Protein AF-A0A960E517-F1 (afdb_monomer)

pLDDT: mean 85.05, std 13.84, range [49.84, 98.38]

Nearest PDB structures (foldseek):
  6l30-assembly1_A  TM=5.000E-01  e=1.017E-01  Homo sapiens
  7lc1-assembly1_B  TM=4.291E-01  e=9.594E-02  Homo sapiens
  3qwm-assembly1_A-2  TM=5.048E-01  e=3.897E-01  Homo sapiens
  6fne-assembly2_B  TM=5.232E-01  e=7.408E-01  Homo sapiens
  4a6h-assembly1_B  TM=4.552E-01  e=1.583E+00  Saccharomyces cerevisiae

Radius of gyration: 15.52 Å; Cα contacts (8 Å, |Δi|>4): 317; chains: 1; bounding box: 37×38×43 Å

Structure (mmCIF, N/CA/C/O backbone):
data_AF-A0A960E517-F1
#
_entry.id   AF-A0A960E517-F1
#
loop_
_atom_site.group_PDB
_atom_site.id
_atom_site.type_symbol
_atom_site.label_atom_id
_atom_site.label_alt_id
_atom_site.label_comp_id
_atom_site.label_asym_id
_atom_site.label_entity_id
_atom_site.label_seq_id
_atom_site.pdbx_PDB_ins_code
_atom_site.Cartn_x
_atom_site.Cartn_y
_atom_site.Cartn_z
_atom_site.occupancy
_atom_site.B_iso_or_equiv
_atom_site.auth_seq_id
_atom_site.auth_comp_id
_atom_site.auth_asym_id
_atom_site.auth_atom_id
_atom_site.pdbx_PDB_model_num
ATOM 1 N N . MET A 1 1 ? 11.604 17.030 3.673 1.00 50.59 1 MET A N 1
ATOM 2 C CA . MET A 1 1 ? 11.989 15.878 4.517 1.00 50.59 1 MET A CA 1
ATOM 3 C C . MET A 1 1 ? 11.243 14.658 4.011 1.00 50.59 1 MET A C 1
ATOM 5 O O . MET A 1 1 ? 10.118 14.822 3.556 1.00 50.59 1 MET A O 1
ATOM 9 N N . ALA A 1 2 ? 11.867 13.479 4.013 1.00 68.50 2 ALA A N 1
ATOM 10 C CA . ALA A 1 2 ? 11.163 12.240 3.683 1.00 68.50 2 ALA A CA 1
ATOM 11 C C . ALA A 1 2 ? 10.156 11.913 4.799 1.00 68.50 2 ALA A C 1
ATOM 13 O O . ALA A 1 2 ? 10.433 12.176 5.967 1.00 68.50 2 ALA A O 1
ATOM 14 N N . PHE A 1 3 ? 8.989 11.374 4.440 1.00 77.06 3 PHE A N 1
ATOM 15 C CA . PHE A 1 3 ? 8.014 10.912 5.428 1.00 77.06 3 PHE A CA 1
ATOM 16 C C . PHE A 1 3 ? 8.610 9.728 6.196 1.00 77.06 3 PHE A C 1
ATOM 18 O O . PHE A 1 3 ? 9.031 8.756 5.573 1.00 77.06 3 PHE A O 1
ATOM 25 N N . SER A 1 4 ? 8.663 9.839 7.519 1.00 85.44 4 SER A N 1
ATOM 26 C CA . SER A 1 4 ? 9.307 8.876 8.419 1.00 85.44 4 SER A CA 1
ATOM 27 C C . SER A 1 4 ? 8.301 8.274 9.399 1.00 85.44 4 SER A C 1
ATOM 29 O O . SER A 1 4 ? 7.147 8.700 9.463 1.00 85.44 4 SER A O 1
ATOM 31 N N . GLU A 1 5 ? 8.754 7.315 10.203 1.00 89.62 5 GLU A N 1
ATOM 32 C CA . GLU A 1 5 ? 7.947 6.683 11.248 1.00 89.62 5 GLU A CA 1
ATOM 33 C C . GLU A 1 5 ? 7.364 7.701 12.238 1.00 89.62 5 GLU A C 1
ATOM 35 O O . GLU A 1 5 ? 6.186 7.628 12.574 1.00 89.62 5 GLU A O 1
ATOM 40 N N . GLU A 1 6 ? 8.153 8.697 12.653 1.00 90.12 6 GLU A N 1
ATOM 41 C CA . GLU A 1 6 ? 7.704 9.773 13.545 1.00 90.12 6 GLU A CA 1
ATOM 42 C C . GLU A 1 6 ? 6.516 10.541 12.947 1.00 90.12 6 GLU A C 1
ATOM 44 O O . GLU A 1 6 ? 5.512 10.765 13.623 1.00 90.12 6 GLU A O 1
ATOM 49 N N . HIS A 1 7 ? 6.579 10.862 11.649 1.00 89.25 7 HIS A N 1
ATOM 50 C CA . HIS A 1 7 ? 5.470 11.508 10.945 1.00 89.25 7 HIS A CA 1
ATOM 51 C C . HIS A 1 7 ? 4.223 10.615 10.913 1.00 89.25 7 HIS A C 1
ATOM 53 O O . HIS A 1 7 ? 3.109 11.113 11.074 1.00 89.25 7 HIS A O 1
ATOM 59 N N . CYS A 1 8 ? 4.402 9.304 10.724 1.00 90.44 8 CYS A N 1
ATOM 60 C CA . CYS A 1 8 ? 3.312 8.332 10.757 1.00 90.44 8 CYS A CA 1
ATOM 61 C C . CYS A 1 8 ? 2.663 8.256 12.145 1.00 90.44 8 CYS A C 1
ATOM 63 O O . CYS A 1 8 ? 1.440 8.294 12.254 1.00 90.44 8 CYS A O 1
ATOM 65 N N . ARG A 1 9 ? 3.466 8.194 13.214 1.00 92.50 9 ARG A N 1
ATOM 66 C CA . ARG A 1 9 ? 2.977 8.165 14.602 1.00 92.50 9 ARG A CA 1
ATOM 67 C C . ARG A 1 9 ? 2.226 9.444 14.962 1.00 92.50 9 ARG A C 1
ATOM 69 O O . ARG A 1 9 ? 1.148 9.360 15.541 1.00 92.50 9 ARG A O 1
ATOM 76 N N . ALA A 1 10 ? 2.748 10.608 14.572 1.00 91.06 10 ALA A N 1
ATOM 77 C CA . ALA A 1 10 ? 2.061 11.884 14.768 1.00 91.06 10 ALA A CA 1
ATOM 78 C C . ALA A 1 10 ? 0.713 11.919 14.031 1.00 91.06 10 ALA A C 1
ATOM 80 O O . ALA A 1 10 ? -0.298 12.316 14.602 1.00 91.06 10 ALA A O 1
ATOM 81 N N . TRP A 1 11 ? 0.678 11.439 12.783 1.00 91.56 11 TRP A N 1
ATOM 82 C CA . TRP A 1 11 ? -0.560 11.334 12.011 1.00 91.56 11 TRP A CA 1
ATOM 83 C C . TRP A 1 11 ? -1.582 10.415 12.694 1.00 91.56 11 TRP A C 1
ATOM 85 O O . TRP A 1 11 ? -2.745 10.789 12.833 1.00 91.56 11 TRP A O 1
ATOM 95 N N . LEU A 1 12 ? -1.156 9.236 13.163 1.00 91.94 12 LEU A N 1
ATOM 96 C CA . LEU A 1 12 ? -2.027 8.310 13.894 1.00 91.94 12 LEU A CA 1
ATOM 97 C C . LEU A 1 12 ? -2.564 8.928 15.186 1.00 91.94 12 LEU A C 1
ATOM 99 O O . LEU A 1 12 ? -3.747 8.786 15.469 1.00 91.94 12 LEU A O 1
ATOM 103 N N . GLY A 1 13 ? -1.739 9.669 15.930 1.00 91.50 13 GLY A N 1
ATOM 104 C CA . GLY A 1 13 ? -2.183 10.374 17.135 1.00 91.50 13 GLY A CA 1
ATOM 105 C C . GLY A 1 13 ? -3.301 11.390 16.876 1.00 91.50 13 GLY A C 1
ATOM 106 O O . GLY A 1 13 ? -4.158 11.581 17.734 1.00 91.50 13 GLY A O 1
ATOM 107 N N . GLU A 1 14 ? -3.323 12.007 15.691 1.00 90.06 14 GLU A N 1
ATOM 108 C CA . GLU A 1 14 ? -4.362 12.960 15.282 1.00 90.06 14 GLU A CA 1
ATOM 109 C C . GLU A 1 14 ? -5.641 12.271 14.769 1.00 90.06 14 GLU A C 1
ATOM 111 O O . GLU A 1 14 ? -6.744 12.738 15.047 1.00 90.06 14 GLU A O 1
ATOM 116 N N . HIS A 1 15 ? -5.513 11.177 14.010 1.00 88.94 15 HIS A N 1
ATOM 117 C CA . HIS A 1 15 ? -6.620 10.612 13.220 1.00 88.94 15 HIS A CA 1
ATOM 118 C C . HIS A 1 15 ? -7.131 9.244 13.692 1.00 88.94 15 HIS A C 1
ATOM 120 O O . HIS A 1 15 ? -8.234 8.843 13.323 1.00 88.94 15 HIS A O 1
ATOM 126 N N . ALA A 1 16 ? -6.347 8.520 14.484 1.00 89.25 16 ALA A N 1
ATOM 127 C CA . ALA A 1 16 ? -6.682 7.207 15.025 1.00 89.25 16 ALA A CA 1
ATOM 128 C C . ALA A 1 16 ? -6.100 7.058 16.447 1.00 89.25 16 ALA A C 1
ATOM 130 O O . ALA A 1 16 ? -5.210 6.233 16.679 1.00 89.25 16 ALA A O 1
ATOM 131 N N . PRO A 1 17 ? -6.554 7.888 17.407 1.00 89.56 17 PRO A N 1
ATOM 132 C CA . PRO A 1 17 ? -6.008 7.886 18.757 1.00 89.56 17 PRO A CA 1
ATOM 133 C C . PRO A 1 17 ? -6.195 6.515 19.419 1.00 89.56 17 PRO A C 1
ATOM 135 O O . PRO A 1 17 ? -7.275 5.931 19.369 1.00 89.56 17 PRO A O 1
ATOM 138 N N . GLY A 1 18 ? -5.133 6.019 20.055 1.00 90.75 18 GLY A N 1
ATOM 139 C CA . GLY A 1 18 ? -5.098 4.704 20.705 1.00 90.75 18 GLY A CA 1
ATOM 140 C C . GLY A 1 18 ? -4.517 3.581 19.842 1.00 90.75 18 GLY A C 1
ATOM 141 O O . GLY A 1 18 ? -4.182 2.529 20.375 1.00 90.75 18 GLY A O 1
ATOM 142 N N . GLU A 1 19 ? -4.329 3.800 18.540 1.00 93.81 19 GLU A N 1
ATOM 143 C CA . GLU A 1 19 ? -3.663 2.823 17.682 1.00 93.81 19 GLU A CA 1
ATOM 144 C C . GLU A 1 19 ? -2.14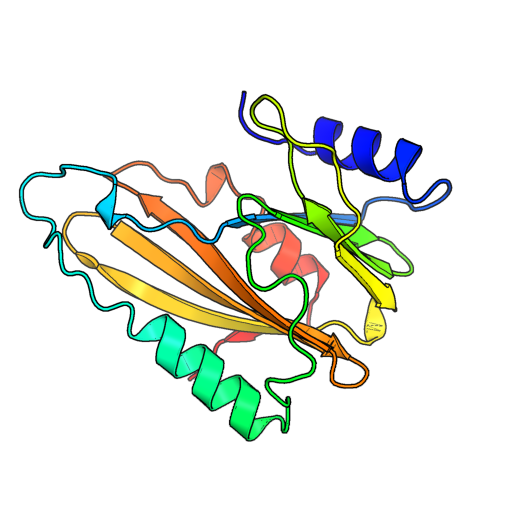1 2.818 17.889 1.00 93.81 19 GLU A C 1
ATOM 146 O O . GLU A 1 19 ? -1.478 3.860 17.898 1.00 93.81 19 GLU A O 1
ATOM 151 N N . HIS A 1 20 ? -1.565 1.620 17.995 1.00 94.50 20 HIS A N 1
ATOM 152 C CA . HIS A 1 20 ? -0.122 1.424 18.112 1.00 94.50 20 HIS A CA 1
ATOM 153 C C . HIS A 1 20 ? 0.470 0.957 16.784 1.00 94.50 20 HIS A C 1
ATOM 155 O O . HIS A 1 20 ? 0.134 -0.116 16.284 1.00 94.50 20 HIS A O 1
ATOM 161 N N . LEU A 1 21 ? 1.376 1.764 16.224 1.00 95.75 21 LEU A N 1
ATOM 162 C CA . LEU A 1 21 ? 2.050 1.459 14.963 1.00 95.75 21 LEU A CA 1
ATOM 163 C C . LEU A 1 21 ? 2.947 0.219 15.096 1.00 95.75 21 LEU A C 1
ATOM 165 O O . LEU A 1 21 ? 3.876 0.224 15.909 1.00 95.75 21 LEU A O 1
ATOM 169 N N . VAL A 1 22 ? 2.692 -0.784 14.252 1.00 96.12 22 VAL A N 1
ATOM 170 C CA . VAL A 1 22 ? 3.530 -1.977 14.049 1.00 96.12 22 VAL A CA 1
ATOM 171 C C . VAL A 1 22 ? 4.532 -1.719 12.928 1.00 96.12 22 VAL A C 1
ATOM 173 O O . VAL A 1 22 ? 5.732 -1.894 13.112 1.00 96.12 22 VAL A O 1
ATOM 176 N N . SER A 1 23 ? 4.046 -1.269 11.771 1.00 95.44 23 SER A N 1
ATOM 177 C CA . SER A 1 23 ? 4.879 -0.925 10.619 1.00 95.44 23 SER A CA 1
ATOM 178 C C . SER A 1 23 ? 4.156 0.083 9.731 1.00 95.44 23 SER A C 1
ATOM 180 O O . SER A 1 23 ? 2.934 0.201 9.778 1.00 95.44 23 SER A O 1
ATOM 182 N N . TYR A 1 24 ? 4.888 0.824 8.907 1.00 93.56 24 TYR A N 1
ATOM 183 C CA . TYR A 1 24 ? 4.298 1.744 7.933 1.00 93.56 24 TYR A CA 1
ATOM 184 C C . TYR A 1 24 ? 4.904 1.537 6.552 1.00 93.56 24 TYR A C 1
ATOM 186 O O . TYR A 1 24 ? 6.070 1.171 6.430 1.00 93.56 24 TYR A O 1
ATOM 194 N N . LEU A 1 25 ? 4.126 1.814 5.513 1.00 91.88 25 LEU A N 1
ATOM 195 C CA . LEU A 1 25 ? 4.582 1.791 4.135 1.00 91.88 25 LEU A CA 1
ATOM 196 C C . LEU A 1 25 ? 4.220 3.099 3.454 1.00 91.88 25 LEU A C 1
ATOM 198 O O . LEU A 1 25 ? 3.062 3.480 3.328 1.00 91.88 25 LEU A O 1
ATOM 202 N N . VAL A 1 26 ? 5.244 3.790 2.985 1.00 88.50 26 VAL A N 1
ATOM 203 C CA . VAL A 1 26 ? 5.099 4.974 2.152 1.00 88.50 26 VAL A CA 1
ATOM 204 C C . VAL A 1 26 ? 4.793 4.528 0.724 1.00 88.50 26 VAL A C 1
ATOM 206 O O . VAL A 1 26 ? 5.666 3.974 0.059 1.00 88.50 26 VAL A O 1
ATOM 209 N N . THR A 1 27 ? 3.584 4.815 0.245 1.00 86.56 27 THR A N 1
ATOM 210 C CA . THR A 1 27 ? 3.143 4.499 -1.117 1.00 86.56 27 THR A CA 1
ATOM 211 C C . THR A 1 27 ? 2.967 5.765 -1.937 1.00 86.56 27 THR A C 1
ATOM 213 O O . THR A 1 27 ? 2.769 6.867 -1.434 1.00 86.56 27 THR A O 1
ATOM 216 N N . GLN A 1 28 ? 3.105 5.676 -3.243 1.00 77.31 28 GLN A N 1
ATOM 217 C CA . GLN A 1 28 ? 2.867 6.831 -4.087 1.00 77.31 28 GLN A CA 1
ATOM 218 C C . GLN A 1 28 ? 2.425 6.375 -5.454 1.00 77.31 28 GLN A C 1
ATOM 220 O O . GLN A 1 28 ? 3.006 5.476 -6.054 1.00 77.31 28 GLN A O 1
ATOM 225 N N . THR A 1 29 ? 1.480 7.102 -6.022 1.00 61.56 29 THR A N 1
ATOM 226 C CA . THR A 1 29 ? 1.210 7.059 -7.453 1.00 61.56 29 THR A CA 1
ATOM 227 C C . THR A 1 29 ? 2.316 7.832 -8.197 1.00 61.56 29 THR A C 1
ATOM 229 O O . THR A 1 29 ? 2.049 8.754 -8.954 1.00 61.56 29 THR A O 1
ATOM 232 N N . TRP A 1 30 ? 3.589 7.511 -7.944 1.00 55.88 30 TRP A N 1
ATOM 233 C CA . TRP A 1 30 ? 4.736 8.177 -8.567 1.00 55.88 30 TRP A CA 1
ATOM 234 C C . TRP A 1 30 ? 4.967 7.642 -9.974 1.00 55.88 30 TRP A C 1
ATOM 236 O O . TRP A 1 30 ? 5.062 6.433 -10.166 1.00 55.88 30 TRP A O 1
ATOM 246 N N . ALA A 1 31 ? 5.075 8.546 -10.945 1.00 53.66 31 ALA A N 1
ATOM 247 C CA . ALA A 1 31 ? 5.512 8.223 -12.294 1.00 53.66 31 ALA A CA 1
ATOM 248 C C . ALA A 1 31 ? 6.984 8.656 -12.468 1.00 53.66 31 ALA A C 1
ATOM 250 O O . ALA A 1 31 ? 7.260 9.858 -12.392 1.00 53.66 31 ALA A O 1
ATOM 251 N N . PRO A 1 32 ? 7.925 7.731 -12.747 1.00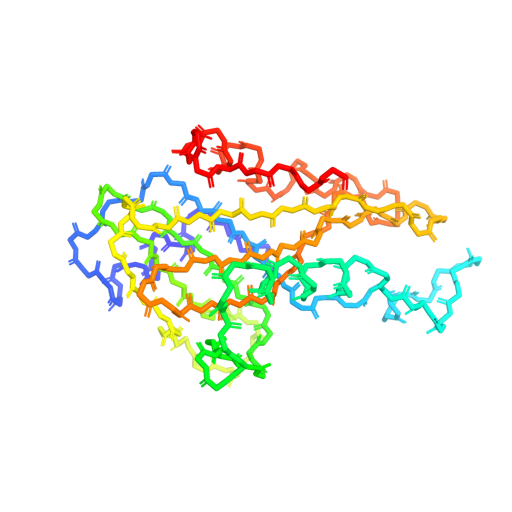 51.81 32 PRO A N 1
ATOM 252 C CA . PRO A 1 32 ? 9.297 8.069 -13.149 1.00 51.81 32 PRO A CA 1
ATOM 253 C C . PRO A 1 32 ? 9.391 8.975 -14.379 1.00 51.81 32 PRO A C 1
ATOM 255 O O . PRO A 1 32 ? 10.418 9.614 -14.583 1.00 51.81 32 PRO A O 1
ATOM 258 N N . GLN A 1 33 ? 8.303 9.097 -15.145 1.00 51.81 33 GLN A N 1
ATOM 259 C CA . GLN A 1 33 ? 8.146 10.022 -16.270 1.00 51.81 33 GLN A CA 1
ATOM 260 C C . GLN A 1 33 ? 8.510 11.480 -15.912 1.00 51.81 33 GLN A C 1
ATOM 262 O O . GLN A 1 33 ? 8.935 12.239 -16.775 1.00 51.81 33 GLN A O 1
ATOM 267 N N . ASN A 1 34 ? 8.411 11.867 -14.632 1.00 49.84 34 ASN A N 1
ATOM 268 C CA . ASN A 1 34 ? 8.786 13.203 -14.150 1.00 49.84 34 ASN A CA 1
ATOM 269 C C . ASN A 1 34 ? 10.295 13.385 -13.900 1.00 49.84 34 ASN A C 1
ATOM 271 O O . ASN A 1 34 ? 10.721 14.440 -13.426 1.00 49.84 34 ASN A O 1
ATOM 275 N N . THR A 1 35 ? 11.115 12.369 -14.170 1.00 51.03 35 THR A N 1
ATOM 276 C CA . THR A 1 35 ? 12.573 12.460 -14.077 1.00 51.03 35 THR A CA 1
ATOM 277 C C . THR A 1 35 ? 13.165 12.414 -15.482 1.00 51.03 35 THR A C 1
ATOM 279 O O . THR A 1 35 ? 13.094 11.394 -16.153 1.00 51.03 35 THR A O 1
ATOM 282 N N . HIS A 1 36 ? 13.737 13.534 -15.943 1.00 53.72 36 HIS A N 1
ATOM 283 C CA . HIS A 1 36 ? 14.399 13.686 -17.253 1.00 53.72 36 HIS A CA 1
ATOM 284 C C . HIS A 1 36 ? 15.746 12.946 -17.308 1.00 53.72 36 HIS A C 1
ATOM 286 O O . HIS A 1 36 ? 16.811 13.520 -17.538 1.00 53.72 36 HIS A O 1
ATOM 292 N N . ALA A 1 37 ? 15.707 11.660 -17.010 1.00 59.59 37 ALA A N 1
ATOM 293 C CA . ALA A 1 37 ? 16.839 10.768 -17.023 1.00 59.59 37 ALA A CA 1
ATOM 294 C C . ALA A 1 37 ? 17.284 10.478 -18.456 1.00 59.59 37 ALA A C 1
ATOM 296 O O . ALA A 1 37 ? 16.475 10.087 -19.295 1.00 59.59 37 ALA A O 1
ATOM 297 N N . VAL A 1 38 ? 18.579 10.618 -18.739 1.00 60.50 38 VAL A N 1
ATOM 298 C CA . VAL A 1 38 ? 19.133 10.234 -20.042 1.00 60.50 38 VAL A CA 1
ATOM 299 C C . VAL A 1 38 ? 18.907 8.732 -20.259 1.00 60.50 38 VAL A C 1
ATOM 301 O O . VAL A 1 38 ? 19.394 7.921 -19.473 1.00 60.50 38 VAL A O 1
ATOM 304 N N . GLY A 1 39 ? 18.176 8.376 -21.320 1.00 63.62 39 GLY A N 1
ATOM 305 C CA . GLY A 1 39 ? 17.865 6.990 -21.691 1.00 63.62 39 GLY A CA 1
ATOM 306 C C . GLY A 1 39 ? 16.573 6.418 -21.094 1.00 63.62 39 GLY A C 1
ATOM 307 O O . GLY A 1 39 ? 16.270 5.259 -21.353 1.00 63.62 39 GLY A O 1
ATOM 308 N N . LEU A 1 40 ? 15.814 7.201 -20.322 1.00 64.62 40 LEU A N 1
ATOM 309 C CA . LEU A 1 40 ? 14.476 6.812 -19.876 1.00 64.62 40 LEU A CA 1
ATOM 310 C C . LEU A 1 40 ? 13.451 7.249 -20.924 1.00 64.62 40 LEU A C 1
ATOM 312 O O . LEU A 1 40 ? 13.397 8.428 -21.281 1.00 64.62 40 LEU A O 1
ATOM 316 N N . ASP A 1 41 ? 12.643 6.311 -21.410 1.00 63.91 41 ASP A N 1
ATOM 317 C CA . ASP A 1 41 ? 11.511 6.648 -22.269 1.00 63.91 41 ASP A CA 1
ATOM 318 C C . ASP A 1 41 ? 10.501 7.481 -21.463 1.00 63.91 41 ASP A C 1
ATOM 320 O O . ASP A 1 41 ? 10.050 7.086 -20.387 1.00 63.91 41 ASP A O 1
ATOM 324 N N . THR A 1 42 ? 10.139 8.665 -21.948 1.00 60.94 42 THR A N 1
ATOM 325 C CA . THR A 1 42 ? 9.118 9.491 -21.290 1.00 60.94 42 THR A CA 1
ATOM 326 C C . THR A 1 42 ? 7.706 8.926 -21.475 1.00 60.94 42 THR A C 1
ATOM 328 O O . THR A 1 42 ? 6.797 9.344 -20.763 1.00 60.94 42 THR A O 1
ATOM 331 N N . ASN A 1 43 ? 7.527 7.949 -22.372 1.00 61.94 43 ASN A N 1
ATOM 332 C CA . ASN A 1 43 ? 6.280 7.224 -22.625 1.00 61.94 43 ASN A CA 1
ATOM 333 C C . ASN A 1 43 ? 6.241 5.847 -21.942 1.00 61.94 43 ASN A C 1
ATOM 335 O O . ASN A 1 43 ? 5.631 4.917 -22.465 1.00 61.94 43 ASN A O 1
ATOM 339 N N . LEU A 1 44 ? 6.884 5.700 -20.777 1.00 66.12 44 LEU A N 1
ATOM 340 C CA . LEU A 1 44 ? 6.837 4.464 -19.992 1.00 66.12 44 LEU A CA 1
ATOM 341 C C . LEU A 1 44 ? 5.396 3.987 -19.785 1.00 66.12 44 LEU A C 1
ATOM 343 O O . LEU A 1 44 ? 4.621 4.611 -19.050 1.00 66.12 44 LEU A O 1
ATOM 347 N N . HIS A 1 45 ? 5.072 2.866 -20.423 1.00 71.69 45 HIS A N 1
ATOM 348 C CA . HIS A 1 45 ? 3.875 2.097 -20.145 1.00 71.69 45 HIS A CA 1
ATOM 349 C C . HIS A 1 45 ? 4.141 1.226 -18.919 1.00 71.69 45 HIS A C 1
ATOM 351 O O . HIS A 1 45 ? 5.069 0.421 -18.919 1.00 71.69 45 HIS A O 1
ATOM 357 N N . PHE A 1 46 ? 3.352 1.420 -17.864 1.00 76.12 46 PHE A N 1
ATOM 358 C CA . PHE A 1 46 ? 3.517 0.681 -16.621 1.00 76.12 46 PHE A CA 1
ATOM 359 C C . PHE A 1 46 ? 2.754 -0.646 -16.679 1.00 76.12 46 PHE A C 1
ATOM 361 O O . PHE A 1 46 ? 1.634 -0.712 -16.168 1.00 76.12 46 PHE A O 1
ATOM 368 N N . SER A 1 47 ? 3.333 -1.684 -17.288 1.00 83.06 47 SER A N 1
ATOM 369 C CA . SER A 1 47 ? 2.698 -3.009 -17.421 1.00 83.06 47 SER A CA 1
ATOM 370 C C . SER A 1 47 ? 2.266 -3.594 -16.073 1.00 83.06 47 SER A C 1
ATOM 372 O O . SER A 1 47 ? 1.191 -4.175 -15.960 1.00 83.06 47 SER A O 1
ATOM 374 N N . GLY A 1 48 ? 3.002 -3.321 -14.999 1.00 85.44 48 GLY A N 1
ATOM 375 C CA . GLY A 1 48 ? 2.663 -3.745 -13.645 1.00 85.44 48 GLY A CA 1
ATOM 376 C C . GLY A 1 48 ? 1.375 -3.130 -13.123 1.00 85.44 48 GLY A C 1
ATOM 377 O O . GLY A 1 48 ? 0.742 -3.711 -12.250 1.00 85.44 48 GLY A O 1
ATOM 378 N N . THR A 1 49 ? 0.940 -1.980 -13.656 1.00 85.88 49 THR A N 1
ATOM 379 C CA . THR A 1 49 ? -0.393 -1.431 -13.366 1.00 85.88 49 THR A CA 1
ATOM 380 C C . THR A 1 49 ? -1.504 -2.277 -13.986 1.00 85.88 49 THR A C 1
ATOM 382 O O . THR A 1 49 ? -2.566 -2.386 -13.377 1.00 85.88 49 THR A O 1
ATOM 385 N N . GLU A 1 50 ? -1.283 -2.866 -15.158 1.00 90.19 50 GLU A N 1
ATOM 386 C CA . GLU A 1 50 ? -2.236 -3.795 -15.772 1.00 90.19 50 GLU A CA 1
ATOM 387 C C . GLU A 1 50 ? -2.240 -5.122 -15.011 1.00 90.19 50 GLU A C 1
ATOM 389 O O . GLU A 1 50 ? -3.298 -5.539 -14.558 1.00 90.19 50 GLU A O 1
ATOM 394 N N . ILE A 1 51 ? -1.063 -5.674 -14.692 1.00 94.38 51 ILE A N 1
ATOM 395 C CA . ILE A 1 51 ? -0.926 -6.913 -13.902 1.00 94.38 51 ILE A CA 1
ATOM 396 C C . ILE A 1 51 ? -1.683 -6.827 -12.565 1.00 94.38 51 ILE A C 1
ATOM 398 O O . ILE A 1 51 ? -2.435 -7.734 -12.212 1.00 94.38 51 ILE A O 1
ATOM 402 N N . VAL A 1 52 ? -1.541 -5.730 -11.807 1.00 94.44 52 VAL A N 1
ATOM 403 C CA .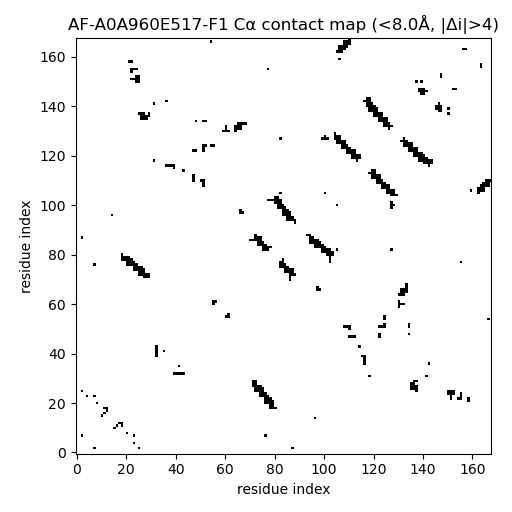 VAL A 1 52 ? -2.275 -5.580 -10.531 1.00 94.44 52 VAL A CA 1
ATOM 404 C C . VAL A 1 52 ? -3.777 -5.347 -10.720 1.00 94.44 52 VAL A C 1
ATOM 406 O O . VAL A 1 52 ? -4.549 -5.662 -9.817 1.00 94.44 52 VAL A O 1
ATOM 409 N N . ARG A 1 53 ? -4.214 -4.791 -11.85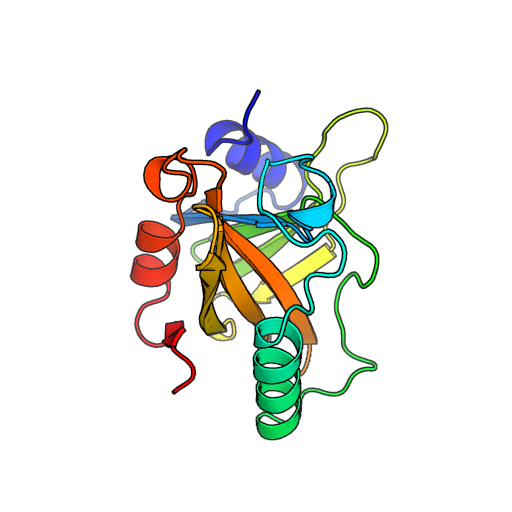9 1.00 93.25 53 ARG A N 1
ATOM 410 C CA . ARG A 1 53 ? -5.644 -4.626 -12.179 1.00 93.25 53 ARG A CA 1
ATOM 411 C C . ARG A 1 53 ? -6.273 -5.951 -12.578 1.00 93.25 53 ARG A C 1
ATOM 413 O O . ARG A 1 53 ? -7.351 -6.259 -12.083 1.00 93.25 53 ARG A O 1
ATOM 420 N N . ASP A 1 54 ? -5.581 -6.736 -13.393 1.00 95.81 54 ASP A N 1
ATOM 421 C CA . ASP A 1 54 ? -5.995 -8.092 -13.739 1.00 95.81 54 ASP A CA 1
ATOM 422 C C . ASP A 1 54 ? -6.078 -8.937 -12.471 1.00 95.81 54 ASP A C 1
ATOM 424 O O . ASP A 1 54 ? -7.084 -9.605 -12.235 1.00 95.81 54 ASP A O 1
ATOM 428 N N . LYS A 1 55 ? -5.094 -8.797 -11.568 1.00 97.62 55 LYS A N 1
ATOM 429 C CA . LYS A 1 55 ? -5.150 -9.467 -10.270 1.00 97.62 55 LYS A CA 1
ATOM 430 C C . LYS A 1 55 ? -6.347 -9.034 -9.425 1.00 97.62 55 LYS A C 1
ATOM 432 O O . LYS A 1 55 ? -6.976 -9.872 -8.787 1.00 97.62 55 LYS A O 1
ATOM 437 N N . ALA A 1 56 ? -6.680 -7.746 -9.417 1.00 96.88 56 ALA A N 1
ATOM 438 C CA . ALA A 1 56 ? -7.858 -7.259 -8.707 1.00 96.88 56 ALA A CA 1
ATOM 439 C C . ALA A 1 56 ? -9.153 -7.851 -9.288 1.00 96.88 56 ALA A C 1
ATOM 441 O O . ALA A 1 56 ? -10.018 -8.296 -8.533 1.00 96.88 56 ALA A O 1
ATOM 442 N N . ALA A 1 57 ? -9.255 -7.931 -10.617 1.00 96.75 57 ALA A N 1
ATOM 443 C CA . ALA A 1 57 ? -10.385 -8.556 -11.295 1.00 96.75 57 ALA A CA 1
ATOM 444 C C . ALA A 1 57 ? -10.498 -10.059 -10.977 1.00 96.75 57 ALA A C 1
ATOM 446 O O . ALA A 1 57 ? -11.600 -10.532 -10.701 1.00 96.75 57 ALA A O 1
ATOM 447 N N . GLU A 1 58 ? -9.382 -10.798 -10.939 1.00 97.38 58 GLU A N 1
ATOM 448 C CA . GLU A 1 58 ? -9.354 -12.209 -10.509 1.00 97.38 58 GLU A CA 1
ATOM 449 C C . GLU A 1 58 ? -9.897 -12.405 -9.088 1.00 97.38 58 GLU A C 1
ATOM 451 O O . GLU A 1 58 ? -10.581 -13.391 -8.817 1.00 97.38 58 GLU A O 1
ATOM 456 N N . LEU A 1 59 ? -9.599 -11.469 -8.183 1.00 97.06 59 LEU A N 1
ATOM 457 C CA . LEU A 1 59 ? -10.075 -11.483 -6.797 1.00 97.06 59 LEU A CA 1
ATOM 458 C C . LEU A 1 59 ? -11.528 -10.992 -6.652 1.00 97.06 59 LEU A C 1
ATOM 460 O O . LEU A 1 59 ? -12.059 -10.965 -5.544 1.00 97.06 59 LEU A O 1
ATOM 464 N N . GLY A 1 60 ? -12.188 -10.606 -7.749 1.00 97.50 60 GLY A N 1
ATOM 465 C CA . GLY A 1 60 ? -13.555 -10.083 -7.729 1.00 97.50 60 GLY A CA 1
ATOM 466 C C . GLY A 1 60 ? -13.670 -8.664 -7.164 1.00 97.50 60 GLY A C 1
ATOM 467 O O . GLY A 1 60 ? -14.750 -8.255 -6.736 1.00 97.50 60 GLY A O 1
ATOM 468 N N . LEU A 1 61 ? -12.573 -7.902 -7.149 1.00 97.06 61 LEU A N 1
ATOM 469 C CA . LEU A 1 61 ? -12.540 -6.532 -6.647 1.00 97.06 61 LEU A CA 1
ATOM 470 C C . LEU A 1 61 ? -13.096 -5.564 -7.703 1.00 97.06 61 LEU A C 1
ATOM 472 O O . LEU A 1 61 ? -12.494 -5.329 -8.751 1.00 97.06 61 LEU A O 1
ATOM 476 N N . LEU A 1 62 ? -14.272 -4.996 -7.426 1.00 95.88 62 LEU A N 1
ATOM 477 C CA . LEU A 1 62 ? -15.004 -4.138 -8.363 1.00 95.88 62 LEU A CA 1
ATOM 478 C C . LEU A 1 62 ? -14.435 -2.717 -8.408 1.00 95.88 62 LEU A C 1
ATOM 480 O O . LEU A 1 62 ? -14.131 -2.128 -7.371 1.00 95.88 62 LEU A O 1
ATOM 484 N N . GLU A 1 63 ? -14.339 -2.128 -9.600 1.00 93.81 63 GLU A N 1
ATOM 485 C CA . GLU A 1 63 ? -13.796 -0.775 -9.810 1.00 93.81 63 GLU A CA 1
ATOM 486 C C . GLU A 1 63 ? -14.522 0.310 -8.992 1.00 93.81 63 GLU A C 1
ATOM 488 O O . GLU A 1 63 ? -13.876 1.243 -8.511 1.00 93.81 63 GLU A O 1
ATOM 493 N N . GLU A 1 64 ? -15.836 0.181 -8.774 1.00 95.12 64 GLU A N 1
ATOM 494 C CA . GLU A 1 64 ? -16.622 1.117 -7.952 1.00 95.12 64 GLU A CA 1
ATOM 495 C C . GLU A 1 64 ? -16.202 1.169 -6.474 1.00 95.12 64 GLU A C 1
ATOM 497 O O . GLU A 1 64 ? -16.450 2.171 -5.804 1.00 95.12 64 GLU A O 1
ATOM 502 N N . ASN A 1 65 ? -15.511 0.137 -5.981 1.00 96.50 65 ASN A N 1
ATOM 503 C CA . ASN A 1 65 ? -15.044 0.043 -4.596 1.00 96.50 65 ASN A CA 1
ATOM 504 C C . ASN A 1 65 ? -13.610 0.562 -4.409 1.00 96.50 65 ASN A C 1
ATOM 506 O O . ASN A 1 65 ? -13.012 0.395 -3.339 1.00 96.50 65 ASN A O 1
ATOM 510 N N . LYS A 1 66 ? -13.026 1.190 -5.438 1.00 95.00 66 LYS A N 1
ATOM 511 C CA . LYS A 1 66 ? -11.675 1.742 -5.347 1.00 95.00 66 LYS A CA 1
ATOM 512 C C . LYS A 1 66 ? -11.580 2.892 -4.354 1.00 95.00 66 LYS A C 1
ATOM 514 O O . LYS A 1 66 ? -12.255 3.917 -4.458 1.00 95.00 66 LYS A O 1
ATOM 519 N N . VAL A 1 67 ? -10.615 2.779 -3.452 1.00 93.81 67 VAL A N 1
ATOM 520 C CA . VAL A 1 67 ? -10.333 3.777 -2.423 1.00 93.81 67 VAL A CA 1
ATOM 521 C C . VAL A 1 67 ? -9.445 4.902 -2.964 1.00 93.81 67 VAL A C 1
ATOM 523 O O . VAL A 1 67 ? -8.307 4.694 -3.390 1.00 93.81 67 VAL A O 1
ATOM 526 N N . GLY A 1 68 ? -9.921 6.145 -2.847 1.00 85.44 68 GLY A N 1
ATOM 527 C CA . GLY A 1 68 ? -9.099 7.354 -2.980 1.00 85.44 68 GLY A CA 1
ATOM 528 C C . GLY A 1 68 ? -8.494 7.601 -4.369 1.00 85.44 68 GLY A C 1
ATOM 529 O O . GLY A 1 68 ? -7.387 8.123 -4.438 1.00 85.44 68 GLY A O 1
ATOM 530 N N . LEU A 1 69 ? -9.189 7.240 -5.451 1.00 79.69 69 LEU A N 1
ATOM 531 C CA . LEU A 1 69 ? -8.745 7.257 -6.862 1.00 79.69 69 LEU A CA 1
ATOM 532 C C . LEU A 1 69 ? -7.734 8.348 -7.291 1.00 79.69 69 LEU A C 1
ATOM 534 O O . LEU A 1 69 ? -6.857 8.067 -8.102 1.00 79.69 69 LEU A O 1
ATOM 538 N N . PHE A 1 70 ? -7.840 9.573 -6.768 1.00 78.88 70 PHE A N 1
ATOM 539 C CA . PHE A 1 70 ? -7.022 10.728 -7.173 1.00 78.88 70 PHE A CA 1
ATOM 540 C C . PHE A 1 70 ? -5.980 11.178 -6.140 1.00 78.88 70 PHE A C 1
ATOM 542 O O . PHE A 1 70 ? -5.310 12.191 -6.336 1.00 78.88 70 PHE A O 1
ATOM 549 N N . GLU A 1 71 ? -5.863 10.470 -5.022 1.00 83.88 71 GLU A N 1
ATOM 550 C CA . GLU A 1 71 ? -4.963 10.852 -3.936 1.00 83.88 71 GLU A CA 1
ATOM 551 C C . GLU A 1 71 ? -3.541 10.396 -4.256 1.00 83.88 71 GLU A C 1
ATOM 553 O O . GLU A 1 71 ? -3.286 9.210 -4.410 1.00 83.88 71 GLU A O 1
ATOM 558 N N . ASP A 1 72 ? -2.596 11.319 -4.363 1.00 79.56 72 ASP A N 1
ATOM 559 C CA . ASP A 1 72 ? -1.178 11.004 -4.495 1.00 79.56 72 ASP A CA 1
ATOM 560 C C . ASP A 1 72 ? -0.473 11.082 -3.132 1.00 79.56 72 ASP A C 1
ATOM 562 O O . ASP A 1 72 ? -0.995 11.631 -2.163 1.00 79.56 72 ASP A O 1
ATOM 566 N N . LYS A 1 73 ? 0.749 10.539 -3.057 1.00 83.00 73 LYS A N 1
ATOM 567 C CA . LYS A 1 73 ? 1.621 10.625 -1.867 1.00 83.00 73 LYS A CA 1
ATOM 568 C C . LYS A 1 73 ? 0.935 10.117 -0.596 1.00 83.00 73 LYS A C 1
ATOM 570 O O . LYS A 1 73 ? 0.786 10.820 0.399 1.00 83.00 73 LYS A O 1
ATOM 575 N N . THR A 1 74 ? 0.566 8.856 -0.618 1.00 89.31 74 THR A N 1
ATOM 576 C CA . THR A 1 74 ? -0.214 8.189 0.419 1.00 89.31 74 THR A CA 1
ATOM 577 C C . THR A 1 74 ? 0.656 7.284 1.282 1.00 89.31 74 THR A C 1
ATOM 579 O O . THR A 1 74 ? 1.860 7.142 1.058 1.00 89.31 74 THR A O 1
ATOM 582 N N . PHE A 1 75 ? 0.116 6.753 2.363 1.00 92.12 75 PHE A N 1
ATOM 583 C CA . PHE A 1 75 ? 0.819 5.783 3.187 1.00 92.12 75 PHE A CA 1
ATOM 584 C C . PHE A 1 75 ? -0.157 4.797 3.802 1.00 92.12 75 PHE A C 1
ATOM 586 O O . PHE A 1 75 ? -1.340 5.093 3.964 1.00 92.12 75 PHE A O 1
ATOM 593 N N . LEU A 1 76 ? 0.389 3.651 4.178 1.00 94.62 76 LEU A N 1
ATOM 594 C CA . LEU A 1 76 ? -0.248 2.642 4.997 1.00 94.62 76 LEU A CA 1
ATOM 595 C C . LEU A 1 76 ? 0.400 2.649 6.378 1.00 94.62 76 LEU A C 1
ATOM 597 O O . LEU A 1 76 ? 1.626 2.679 6.488 1.00 94.62 76 LEU A O 1
ATOM 601 N N . ALA A 1 77 ? -0.413 2.588 7.420 1.00 96.06 77 ALA A N 1
ATOM 602 C CA . ALA A 1 77 ? 0.003 2.287 8.777 1.00 96.06 77 ALA A CA 1
ATOM 603 C C . ALA A 1 77 ? -0.651 0.978 9.203 1.00 96.06 77 ALA A C 1
ATOM 605 O O . ALA A 1 77 ? -1.866 0.919 9.381 1.00 96.06 77 ALA A O 1
ATOM 606 N N . LEU A 1 78 ? 0.166 -0.061 9.350 1.00 97.75 78 LEU A N 1
ATOM 607 C CA . LEU A 1 78 ? -0.237 -1.307 9.975 1.00 97.75 78 LEU A CA 1
ATOM 608 C C . LEU A 1 78 ? -0.121 -1.124 11.485 1.00 97.75 78 LEU A C 1
ATOM 610 O O . LEU A 1 78 ? 0.955 -0.823 12.013 1.00 97.75 78 LEU A O 1
ATOM 614 N N . THR A 1 79 ? -1.236 -1.289 12.171 1.00 97.19 79 THR A N 1
ATOM 615 C CA . THR A 1 79 ? -1.331 -1.262 13.626 1.00 97.19 79 THR A CA 1
ATOM 616 C C . THR A 1 79 ? -1.653 -2.668 14.126 1.00 97.19 79 THR 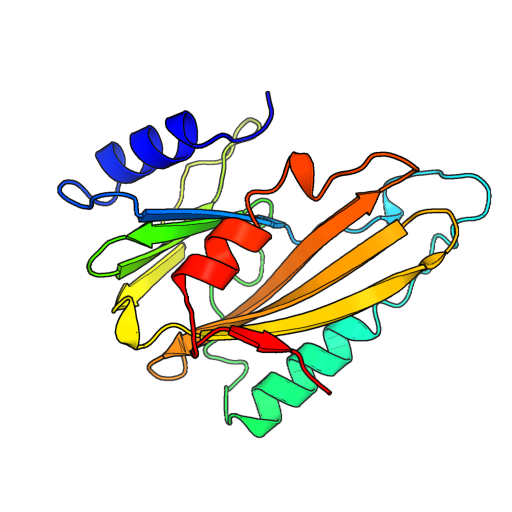A C 1
ATOM 618 O O . THR A 1 79 ? -1.761 -3.611 13.342 1.00 97.19 79 THR A O 1
ATOM 621 N N . GLN A 1 80 ? -1.790 -2.836 15.440 1.00 92.88 80 GLN A N 1
ATOM 622 C CA . GLN A 1 80 ? -2.182 -4.127 16.012 1.00 92.88 80 GLN A CA 1
ATOM 623 C C . GLN A 1 80 ? -3.600 -4.556 15.608 1.00 92.88 80 GLN A C 1
ATOM 625 O O . GLN A 1 80 ? -3.855 -5.750 15.509 1.00 92.88 80 GLN A O 1
ATOM 630 N N . GLY A 1 81 ? -4.516 -3.604 15.393 1.00 95.06 81 GLY A N 1
ATOM 631 C CA . GLY A 1 81 ? -5.921 -3.899 15.098 1.00 95.06 81 GLY A CA 1
ATOM 632 C C . GLY A 1 81 ? -6.373 -3.504 13.697 1.00 95.06 81 GLY A C 1
ATOM 633 O O . GLY A 1 81 ? -7.395 -4.002 13.226 1.00 95.06 81 GLY A O 1
ATOM 634 N N . ARG A 1 82 ? -5.657 -2.598 13.022 1.00 97.31 82 ARG A N 1
ATOM 635 C CA . ARG A 1 82 ? -6.114 -1.983 11.773 1.00 97.31 82 ARG A CA 1
ATOM 636 C C . ARG A 1 82 ? -5.002 -1.801 10.753 1.00 97.31 82 ARG A C 1
ATOM 638 O O . ARG A 1 82 ? -3.836 -1.597 11.085 1.00 97.31 82 ARG A O 1
ATOM 645 N N . ILE A 1 83 ? -5.401 -1.787 9.492 1.00 97.75 83 ILE A N 1
ATOM 646 C CA . ILE A 1 83 ? -4.672 -1.083 8.448 1.00 97.75 83 ILE A CA 1
ATOM 647 C C . ILE A 1 83 ? -5.300 0.298 8.278 1.00 97.75 83 ILE A C 1
ATOM 649 O O . ILE A 1 83 ? -6.519 0.439 8.182 1.00 97.75 83 ILE A O 1
ATOM 653 N N . ILE A 1 84 ? -4.474 1.337 8.259 1.00 96.69 84 ILE A N 1
ATOM 654 C CA . ILE A 1 84 ? -4.916 2.715 8.049 1.00 96.69 84 ILE A CA 1
ATOM 655 C C . ILE A 1 84 ? -4.250 3.246 6.792 1.00 96.69 84 ILE A C 1
ATOM 657 O O . ILE A 1 84 ? -3.026 3.244 6.683 1.00 96.69 84 ILE A O 1
ATOM 661 N N . TYR A 1 85 ? -5.059 3.726 5.858 1.00 95.31 85 TYR A N 1
ATOM 662 C CA . TYR A 1 85 ? -4.613 4.327 4.616 1.00 95.31 85 TYR A CA 1
ATOM 663 C C . TYR A 1 85 ? -4.874 5.831 4.635 1.00 95.31 85 TYR A C 1
ATOM 665 O O . TYR A 1 85 ? -6.015 6.273 4.794 1.00 95.31 85 TYR A O 1
ATOM 673 N N . GLY A 1 86 ? -3.821 6.630 4.483 1.00 92.62 86 GLY A N 1
ATOM 674 C CA . GLY A 1 86 ? -3.897 8.083 4.618 1.00 92.62 86 GLY A CA 1
ATOM 675 C C . GLY A 1 86 ? -3.091 8.838 3.570 1.00 92.62 86 GLY A C 1
ATOM 676 O O . GLY A 1 86 ? -2.175 8.299 2.946 1.00 92.62 86 GLY A O 1
ATOM 677 N N . SER A 1 87 ? -3.411 10.118 3.384 1.00 89.25 87 SER A N 1
ATOM 678 C CA . SER A 1 87 ? -2.581 11.040 2.604 1.00 89.25 87 SER A CA 1
ATOM 679 C C . SER A 1 87 ? -1.446 11.624 3.454 1.00 89.25 87 SER A C 1
ATOM 681 O O . SER A 1 87 ? -1.586 11.840 4.664 1.00 89.25 87 SER A O 1
ATOM 683 N N . ARG A 1 88 ? -0.302 11.896 2.816 1.00 81.31 88 ARG A N 1
ATOM 684 C CA . ARG A 1 88 ? 0.854 12.557 3.440 1.00 81.31 88 ARG A CA 1
ATOM 685 C C . ARG A 1 88 ? 0.965 13.998 2.967 1.00 81.31 88 ARG A C 1
ATOM 687 O O . ARG A 1 88 ? 0.766 14.302 1.794 1.00 81.31 88 ARG A O 1
ATOM 694 N N . ASN A 1 89 ? 1.394 14.885 3.861 1.00 66.94 89 ASN A N 1
ATOM 695 C CA . ASN A 1 89 ? 1.596 16.285 3.508 1.00 66.94 89 ASN A CA 1
ATOM 696 C C . ASN A 1 89 ? 2.937 16.527 2.819 1.00 66.94 89 ASN A C 1
ATOM 698 O O . ASN A 1 89 ? 4.001 16.294 3.391 1.00 66.94 89 ASN A O 1
ATOM 702 N N . TRP A 1 90 ? 2.873 17.134 1.633 1.00 55.19 90 TRP A N 1
ATOM 703 C CA . TRP A 1 90 ? 3.954 17.968 1.120 1.00 55.19 90 TRP A CA 1
ATOM 704 C C . TRP A 1 90 ? 3.356 19.229 0.488 1.00 55.19 90 TRP A C 1
ATOM 706 O O . TRP A 1 90 ? 3.064 19.238 -0.702 1.00 55.19 90 TRP A O 1
ATOM 716 N N . ARG A 1 91 ? 3.214 20.275 1.316 1.00 53.31 91 ARG A N 1
ATOM 717 C CA . ARG A 1 91 ? 2.661 21.611 1.012 1.00 53.31 91 ARG A CA 1
ATOM 718 C C . ARG A 1 91 ? 1.167 21.624 0.606 1.00 53.31 91 ARG A C 1
ATOM 720 O O . ARG A 1 91 ? 0.722 20.879 -0.256 1.00 53.31 91 ARG A O 1
ATOM 727 N N . ASP A 1 92 ? 0.410 22.472 1.301 1.00 52.59 92 ASP A N 1
ATOM 728 C CA . ASP A 1 92 ? -0.950 22.978 1.026 1.00 52.59 92 ASP A CA 1
ATOM 729 C C . ASP A 1 92 ? -2.145 22.008 0.919 1.00 52.59 92 ASP A C 1
ATOM 731 O O . ASP A 1 92 ? -3.275 22.471 0.764 1.00 52.59 92 ASP A O 1
ATOM 735 N N . ARG A 1 93 ? -1.970 20.687 1.069 1.00 58.69 93 ARG A N 1
ATOM 736 C CA . ARG A 1 93 ? -3.104 19.745 1.172 1.00 58.69 93 ARG A CA 1
ATOM 737 C C . ARG A 1 93 ? -3.417 19.364 2.628 1.00 58.69 93 ARG A C 1
ATOM 739 O O . ARG A 1 93 ? -2.488 19.220 3.419 1.00 58.69 93 ARG A O 1
ATOM 746 N N . PRO A 1 94 ? -4.699 19.196 3.009 1.00 63.66 94 PRO A N 1
ATOM 747 C CA . PRO A 1 94 ? -5.059 18.614 4.299 1.00 63.66 94 PRO A CA 1
ATOM 748 C C . PRO A 1 94 ? -4.669 17.132 4.372 1.00 63.66 94 PRO A C 1
ATOM 750 O O . PRO A 1 94 ? -4.836 16.394 3.397 1.00 63.66 94 PRO A O 1
ATOM 753 N N . LYS A 1 95 ? -4.223 16.689 5.553 1.00 79.69 95 LYS A N 1
ATOM 754 C CA . LYS A 1 95 ? -4.118 15.266 5.893 1.00 79.69 95 LYS A CA 1
ATOM 755 C C . LYS A 1 95 ? -5.519 14.649 5.830 1.00 79.69 95 LYS A C 1
ATOM 757 O O . LYS A 1 95 ? -6.457 15.202 6.405 1.00 79.69 95 LYS A O 1
ATOM 762 N N . LYS A 1 96 ? -5.673 13.525 5.134 1.00 87.62 96 LYS A N 1
ATOM 763 C CA . LYS A 1 96 ? -6.954 12.822 4.998 1.00 87.62 96 LYS A CA 1
ATOM 764 C C . LYS A 1 96 ? -6.793 11.356 5.352 1.00 87.62 96 LYS A C 1
ATOM 766 O O . LYS A 1 96 ? -5.891 10.697 4.834 1.00 87.62 96 LYS A O 1
ATOM 771 N N . LEU A 1 97 ? -7.698 10.851 6.186 1.00 92.12 97 LEU A N 1
ATOM 772 C CA . LEU A 1 97 ? -7.961 9.421 6.279 1.00 92.12 97 LEU A CA 1
ATOM 773 C C . LEU A 1 97 ? -8.683 9.008 4.996 1.00 92.12 97 LEU A C 1
ATOM 775 O O . LEU A 1 97 ? -9.754 9.533 4.698 1.00 92.12 97 LEU A O 1
ATOM 779 N N . LEU A 1 98 ? -8.071 8.117 4.227 1.00 93.06 98 LEU A N 1
ATOM 780 C CA . LEU A 1 98 ? -8.621 7.637 2.962 1.00 93.06 98 LEU A CA 1
ATOM 781 C C . LEU A 1 98 ? -9.409 6.350 3.166 1.00 93.06 98 LEU A C 1
ATOM 783 O O . LEU A 1 98 ? -10.469 6.187 2.568 1.00 93.06 98 LEU A O 1
ATOM 787 N N . HIS A 1 99 ? -8.902 5.458 4.018 1.00 95.88 99 HIS A N 1
ATOM 788 C CA . HIS A 1 99 ? -9.595 4.239 4.416 1.00 95.88 99 HIS A CA 1
ATOM 789 C C . HIS A 1 99 ? -9.000 3.652 5.697 1.00 95.88 99 HIS A C 1
ATOM 791 O O . HIS A 1 99 ? -7.853 3.935 6.045 1.00 95.88 99 HIS A O 1
ATOM 797 N N . ALA A 1 100 ? -9.776 2.824 6.387 1.00 96.62 100 ALA A N 1
ATOM 798 C CA . ALA A 1 100 ? -9.298 1.983 7.472 1.00 96.62 100 ALA A CA 1
ATOM 799 C C . ALA A 1 100 ? -10.086 0.673 7.477 1.00 96.62 100 ALA A C 1
ATOM 801 O O . ALA A 1 100 ? -11.300 0.695 7.282 1.00 96.62 100 ALA A O 1
ATOM 802 N N . ALA A 1 101 ? -9.397 -0.430 7.740 1.00 97.44 101 ALA A N 1
ATOM 803 C CA . ALA A 1 101 ? -9.982 -1.765 7.813 1.00 97.44 101 ALA A CA 1
ATOM 804 C C . ALA A 1 101 ? -9.301 -2.582 8.923 1.00 97.44 101 ALA A C 1
ATOM 806 O O . ALA A 1 101 ? -8.232 -2.173 9.397 1.00 97.44 101 ALA A O 1
ATOM 807 N N . PRO A 1 102 ? -9.892 -3.701 9.379 1.00 97.75 102 PRO A N 1
ATOM 808 C CA . PRO A 1 102 ? -9.214 -4.630 10.277 1.00 97.75 102 PRO A CA 1
ATOM 809 C C . PRO A 1 102 ? -7.861 -5.064 9.707 1.00 97.75 102 PRO A C 1
ATOM 811 O O . PRO A 1 102 ? -7.716 -5.286 8.507 1.00 97.75 102 PRO A O 1
ATOM 814 N N . ALA A 1 103 ? -6.844 -5.158 10.564 1.00 96.94 103 ALA A N 1
ATOM 815 C CA . ALA A 1 103 ? -5.509 -5.547 10.115 1.00 96.94 103 ALA A CA 1
ATOM 816 C C . ALA A 1 103 ? -5.502 -6.961 9.526 1.00 96.94 103 ALA A C 1
ATOM 818 O O . ALA A 1 103 ? -4.733 -7.205 8.606 1.00 96.94 103 ALA A O 1
ATOM 819 N N . GLU A 1 104 ? -6.329 -7.870 10.044 1.00 97.06 104 GLU A N 1
ATOM 820 C CA . GLU A 1 104 ? -6.424 -9.268 9.605 1.00 97.06 104 GLU A CA 1
ATOM 821 C C . GLU A 1 104 ? -7.018 -9.436 8.201 1.00 97.06 104 GLU A C 1
ATOM 823 O O . GLU A 1 104 ? -6.602 -10.338 7.480 1.00 97.06 104 GLU A O 1
ATOM 828 N N . ASP A 1 105 ? -7.896 -8.522 7.786 1.00 97.69 105 ASP A N 1
ATOM 829 C CA . ASP A 1 105 ? -8.546 -8.549 6.471 1.00 97.69 105 ASP A CA 1
ATOM 830 C C . ASP A 1 105 ? -7.654 -7.985 5.355 1.00 97.69 105 ASP A C 1
ATOM 832 O O . ASP A 1 105 ? -7.927 -8.174 4.172 1.00 97.69 105 ASP A O 1
ATOM 836 N N . PHE A 1 106 ? -6.590 -7.263 5.719 1.00 98.38 106 PHE A N 1
ATOM 837 C CA . PHE A 1 106 ? -5.734 -6.578 4.761 1.00 98.38 106 PHE A CA 1
ATOM 838 C C . PHE A 1 106 ? -4.711 -7.511 4.117 1.00 98.38 106 PHE A C 1
ATOM 840 O O . PHE A 1 106 ? -3.926 -8.153 4.823 1.00 98.38 106 PHE A O 1
ATOM 847 N N . ALA A 1 107 ? -4.629 -7.473 2.789 1.00 98.38 107 ALA A N 1
ATOM 848 C CA . ALA A 1 107 ? -3.615 -8.162 2.005 1.00 98.38 107 ALA A CA 1
ATOM 849 C C . ALA A 1 107 ? -2.942 -7.232 0.987 1.00 98.38 107 ALA A C 1
ATOM 851 O O . ALA A 1 107 ? -3.498 -6.227 0.533 1.00 98.38 107 ALA A O 1
ATOM 852 N N . ILE A 1 108 ? -1.712 -7.584 0.612 1.00 97.75 108 ILE A N 1
ATOM 853 C CA . ILE A 1 108 ? -0.997 -6.949 -0.495 1.00 97.75 108 ILE A CA 1
ATOM 854 C C . ILE A 1 108 ? -0.647 -8.001 -1.531 1.00 97.75 108 ILE A C 1
ATOM 856 O O . ILE A 1 108 ? -0.021 -9.010 -1.207 1.00 97.75 108 ILE A O 1
ATOM 860 N N . HIS A 1 109 ? -0.949 -7.696 -2.791 1.00 98.12 109 HIS A N 1
ATOM 861 C CA . HIS A 1 109 ? -0.366 -8.386 -3.935 1.00 98.12 109 HIS A CA 1
ATOM 862 C C . HIS A 1 109 ? 0.590 -7.442 -4.661 1.00 98.12 109 HIS A C 1
ATOM 864 O O . HIS A 1 109 ? 0.283 -6.258 -4.803 1.00 98.12 109 HIS A O 1
ATOM 870 N N . TRP A 1 110 ? 1.746 -7.917 -5.119 1.00 96.19 110 TRP A N 1
ATOM 871 C CA . TRP A 1 110 ? 2.683 -7.053 -5.840 1.00 96.19 110 TRP A CA 1
ATOM 872 C C . TRP A 1 110 ? 3.382 -7.722 -7.009 1.00 96.19 110 TRP A C 1
ATOM 874 O O . TRP A 1 110 ? 3.571 -8.933 -7.032 1.00 96.19 110 TRP A O 1
ATOM 884 N N . VAL A 1 111 ? 3.841 -6.890 -7.938 1.00 95.06 111 VAL A N 1
ATOM 885 C CA . VAL A 1 111 ? 4.795 -7.267 -8.980 1.00 95.06 111 VAL A CA 1
ATOM 886 C C . VAL A 1 111 ? 5.923 -6.241 -9.013 1.00 95.06 111 VAL A C 1
ATOM 888 O O . VAL A 1 111 ? 5.687 -5.035 -8.890 1.00 95.06 111 VAL A O 1
ATOM 891 N N . ASP A 1 112 ? 7.151 -6.732 -9.137 1.00 91.94 112 ASP A N 1
ATOM 892 C CA . ASP A 1 112 ? 8.338 -5.901 -9.307 1.00 91.94 112 ASP A CA 1
ATOM 893 C C . ASP A 1 112 ? 8.678 -5.815 -10.790 1.00 91.94 112 ASP A C 1
ATOM 895 O O . ASP A 1 112 ? 8.697 -6.827 -11.487 1.00 91.94 112 ASP A O 1
ATOM 899 N N . GLU A 1 113 ? 8.982 -4.613 -11.263 1.00 88.25 113 GLU A N 1
ATOM 900 C CA . GLU A 1 113 ? 9.334 -4.376 -12.658 1.00 88.25 113 GLU A CA 1
ATOM 901 C C . GLU A 1 113 ? 10.575 -3.500 -12.788 1.00 88.25 113 GLU A C 1
ATOM 903 O O . GLU A 1 113 ? 10.743 -2.497 -12.082 1.00 88.25 113 GLU A O 1
ATOM 908 N N . ASP A 1 114 ? 11.435 -3.887 -13.729 1.00 87.12 114 ASP A N 1
ATOM 909 C CA . ASP A 1 114 ? 12.599 -3.124 -14.164 1.00 87.12 114 ASP A CA 1
ATOM 910 C C . ASP A 1 114 ? 12.268 -2.405 -15.474 1.00 87.12 114 ASP A C 1
ATOM 912 O O . ASP A 1 114 ? 12.061 -3.021 -16.518 1.00 87.12 114 ASP A O 1
ATOM 916 N N . TYR A 1 115 ? 12.232 -1.079 -15.403 1.00 80.06 115 TYR A N 1
ATOM 917 C CA . TYR A 1 115 ? 11.959 -0.196 -16.533 1.00 80.06 115 TYR A CA 1
ATOM 918 C C . TYR A 1 115 ? 13.240 0.298 -17.220 1.00 80.06 115 TYR A C 1
ATOM 920 O O . TYR A 1 115 ? 13.198 1.200 -18.060 1.00 80.06 115 TYR A O 1
ATOM 928 N N . GLY A 1 116 ? 14.397 -0.258 -16.857 1.00 77.31 116 GLY A N 1
ATOM 929 C CA . GLY A 1 116 ? 15.694 0.164 -17.359 1.00 77.31 116 GLY A CA 1
ATOM 930 C C . GLY A 1 116 ? 16.165 1.492 -16.760 1.00 77.31 116 GLY A C 1
ATOM 931 O O . GLY A 1 116 ? 15.527 2.106 -15.901 1.00 77.31 116 GLY A O 1
ATOM 932 N N . ALA A 1 117 ? 17.362 1.923 -17.169 1.00 75.62 117 ALA A N 1
ATOM 933 C CA . ALA A 1 117 ? 18.010 3.160 -16.708 1.00 75.62 117 ALA A CA 1
ATOM 934 C C . ALA A 1 117 ? 18.113 3.311 -15.166 1.00 75.62 117 ALA A C 1
ATOM 936 O O . ALA A 1 117 ? 18.282 4.413 -14.641 1.00 75.62 117 ALA A O 1
ATOM 937 N N . GLY A 1 118 ? 18.064 2.195 -14.427 1.00 74.25 118 GLY A N 1
ATOM 938 C CA . GLY A 1 118 ? 18.097 2.178 -12.963 1.00 74.25 118 GLY A CA 1
ATOM 939 C C . GLY A 1 118 ? 16.771 2.562 -12.298 1.00 74.25 118 GLY A C 1
ATOM 940 O O . GLY A 1 118 ? 16.806 3.043 -11.160 1.00 74.25 118 GLY A O 1
ATOM 941 N N . THR A 1 119 ? 15.642 2.366 -12.989 1.00 80.25 119 THR A N 1
ATOM 942 C CA . THR A 1 119 ? 14.274 2.556 -12.483 1.00 80.25 119 THR A CA 1
ATOM 943 C C . THR A 1 119 ? 13.588 1.212 -12.261 1.00 80.25 119 THR A C 1
ATOM 945 O O . THR A 1 119 ? 13.233 0.522 -13.207 1.00 80.25 119 THR A O 1
ATOM 948 N N . HIS A 1 120 ? 13.412 0.846 -10.996 1.00 85.12 120 HIS A N 1
ATOM 949 C CA . HIS A 1 120 ? 12.805 -0.404 -10.564 1.00 85.12 120 HIS A CA 1
ATOM 950 C C . HIS A 1 120 ? 11.634 -0.049 -9.643 1.00 85.12 120 HIS A C 1
ATOM 952 O O . HIS A 1 120 ? 11.824 0.643 -8.630 1.00 85.12 120 HIS A O 1
ATOM 958 N N . LEU A 1 121 ? 10.430 -0.496 -9.986 1.00 86.75 121 LEU A N 1
ATOM 959 C CA . LEU A 1 121 ? 9.209 -0.197 -9.243 1.00 86.75 121 LEU A CA 1
ATOM 960 C C . LEU A 1 121 ? 8.567 -1.474 -8.723 1.00 86.75 121 LEU A C 1
ATOM 962 O O . LEU A 1 121 ? 8.560 -2.491 -9.401 1.00 86.75 121 LEU A O 1
ATOM 966 N N . ARG A 1 122 ? 7.959 -1.372 -7.545 1.00 90.31 122 ARG A N 1
ATOM 967 C CA . ARG A 1 122 ? 7.022 -2.353 -7.012 1.00 90.31 122 ARG A CA 1
ATOM 968 C C . ARG A 1 122 ? 5.608 -1.818 -7.184 1.00 90.31 122 ARG A C 1
ATOM 970 O O . ARG A 1 122 ? 5.264 -0.781 -6.606 1.00 90.31 122 ARG A O 1
ATOM 977 N N . HIS A 1 123 ? 4.809 -2.500 -7.990 1.00 92.81 123 HIS A N 1
ATOM 978 C CA . HIS A 1 123 ? 3.394 -2.213 -8.204 1.00 92.81 123 HIS A CA 1
ATOM 979 C C . HIS A 1 123 ? 2.587 -2.984 -7.173 1.00 92.81 123 HIS A C 1
ATOM 981 O O . HIS A 1 123 ? 2.809 -4.174 -6.991 1.00 92.81 123 HIS A O 1
ATOM 987 N N . LEU A 1 124 ? 1.685 -2.301 -6.476 1.00 94.31 124 LEU A N 1
ATOM 988 C CA . LEU A 1 124 ? 0.922 -2.844 -5.361 1.00 94.31 124 LEU A CA 1
ATOM 989 C C . LEU A 1 124 ? -0.562 -2.870 -5.705 1.00 94.31 124 LEU A C 1
ATOM 991 O O . LEU A 1 124 ? -1.117 -1.847 -6.111 1.00 94.31 124 LEU A O 1
ATOM 995 N N . LEU A 1 125 ? -1.199 -4.003 -5.452 1.00 96.75 125 LEU A N 1
ATOM 996 C CA . LEU A 1 125 ? -2.618 -4.119 -5.160 1.00 96.75 125 LEU A CA 1
ATOM 997 C C . LEU A 1 125 ? -2.775 -4.173 -3.639 1.00 96.75 125 LEU A C 1
ATOM 999 O O . LEU A 1 125 ? -2.220 -5.049 -2.982 1.00 96.75 125 LEU A O 1
ATOM 1003 N N . LEU A 1 126 ? -3.511 -3.214 -3.099 1.00 97.12 126 LEU A N 1
ATOM 1004 C CA . LEU A 1 126 ? -3.887 -3.113 -1.698 1.00 97.12 126 LEU A CA 1
ATOM 1005 C C . LEU A 1 126 ? -5.329 -3.605 -1.582 1.00 97.12 126 LEU A C 1
ATOM 1007 O O . LEU A 1 126 ? -6.232 -2.923 -2.072 1.00 97.12 126 LEU A O 1
ATOM 1011 N N . ASP A 1 127 ? -5.533 -4.765 -0.974 1.00 98.00 127 ASP A N 1
ATOM 1012 C CA . ASP A 1 127 ? -6.857 -5.305 -0.670 1.00 9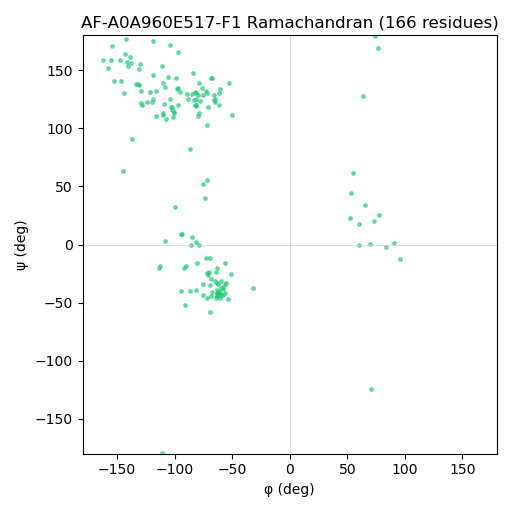8.00 127 ASP A CA 1
ATOM 1013 C C . ASP A 1 127 ? -7.154 -5.032 0.805 1.00 98.00 127 ASP A C 1
ATOM 1015 O O . ASP A 1 127 ? -6.461 -5.531 1.689 1.00 98.00 127 ASP A O 1
ATOM 1019 N N . PHE A 1 128 ? -8.135 -4.174 1.074 1.00 98.06 128 PHE A N 1
ATOM 1020 C CA . PHE A 1 128 ? -8.540 -3.815 2.433 1.00 98.06 128 PHE A CA 1
ATOM 1021 C C . PHE A 1 128 ? -9.558 -4.790 3.031 1.00 98.06 128 PHE A C 1
ATOM 1023 O O . PHE A 1 128 ? -9.971 -4.590 4.172 1.00 98.06 128 PHE A O 1
ATOM 1030 N N . GLY A 1 129 ? -9.959 -5.822 2.286 1.00 96.38 129 GLY A N 1
ATOM 1031 C CA . GLY A 1 129 ? -11.071 -6.684 2.646 1.00 96.38 129 GLY A CA 1
ATOM 1032 C C . GLY A 1 129 ? -12.424 -6.025 2.376 1.00 96.38 129 GLY A C 1
ATOM 1033 O O . GLY A 1 129 ? -12.538 -4.844 2.036 1.00 96.38 129 GLY A O 1
ATOM 1034 N N . GLY A 1 130 ? -13.494 -6.820 2.460 1.00 93.94 130 GLY A N 1
ATOM 1035 C CA . GLY A 1 130 ? -14.861 -6.341 2.204 1.00 93.94 130 GLY A CA 1
ATOM 1036 C C . GLY A 1 130 ? -15.087 -5.779 0.791 1.00 93.94 130 GLY A C 1
ATOM 1037 O O . GLY A 1 130 ? -16.051 -5.049 0.571 1.00 93.94 130 GLY A O 1
ATOM 1038 N N . GLY A 1 131 ? -14.196 -6.090 -0.159 1.00 96.75 131 GLY A N 1
ATOM 1039 C CA . GLY A 1 131 ? -14.232 -5.604 -1.538 1.00 96.75 131 GLY A CA 1
ATOM 1040 C C . GLY A 1 131 ? -13.616 -4.218 -1.759 1.00 96.75 131 GLY A C 1
ATOM 1041 O O . GLY A 1 131 ? -13.588 -3.769 -2.904 1.00 96.75 131 GLY A O 1
ATOM 1042 N N . ALA A 1 132 ? -13.131 -3.535 -0.714 1.00 98.06 132 ALA A N 1
ATOM 1043 C CA . ALA A 1 132 ? -12.462 -2.241 -0.833 1.00 98.06 132 ALA A CA 1
ATOM 1044 C C . ALA A 1 132 ? -10.991 -2.430 -1.210 1.00 98.06 132 ALA A C 1
ATOM 1046 O O . ALA A 1 132 ? -10.269 -3.196 -0.580 1.00 98.06 132 ALA A O 1
ATOM 1047 N N . TRP A 1 133 ? -10.515 -1.702 -2.220 1.00 97.25 133 TRP A N 1
ATOM 1048 C CA . TRP A 1 133 ? -9.167 -1.934 -2.737 1.00 97.25 133 TRP A CA 1
ATOM 1049 C C . TRP A 1 133 ? -8.547 -0.715 -3.399 1.00 97.25 133 TRP A C 1
ATOM 1051 O O . TRP A 1 133 ? -9.200 0.306 -3.637 1.00 97.25 133 TRP A O 1
ATOM 1061 N N . ARG A 1 134 ? -7.253 -0.811 -3.709 1.00 94.69 134 ARG A N 1
ATOM 1062 C CA . ARG A 1 134 ? -6.522 0.234 -4.419 1.00 94.69 134 ARG A CA 1
ATOM 1063 C C . ARG A 1 134 ? -5.265 -0.284 -5.113 1.00 94.69 134 ARG A C 1
ATOM 1065 O O . ARG A 1 134 ? -4.608 -1.185 -4.618 1.00 94.69 134 ARG A O 1
ATOM 1072 N N . THR A 1 135 ? -4.854 0.375 -6.197 1.00 92.81 135 THR A N 1
ATOM 1073 C CA . THR A 1 135 ? -3.501 0.236 -6.756 1.00 92.81 135 THR A CA 1
ATOM 1074 C C . THR A 1 135 ? -2.575 1.367 -6.311 1.00 92.81 135 THR A C 1
ATOM 1076 O O . THR A 1 135 ? -2.941 2.539 -6.428 1.00 92.81 135 THR A O 1
ATOM 1079 N N . ASP A 1 136 ? -1.358 1.044 -5.890 1.00 91.12 136 ASP A N 1
ATOM 1080 C CA . ASP A 1 136 ? -0.316 2.016 -5.541 1.00 91.12 136 ASP A CA 1
ATOM 1081 C C . ASP A 1 136 ? 1.066 1.524 -5.997 1.00 91.12 136 ASP A C 1
ATOM 1083 O O . ASP A 1 136 ? 1.194 0.449 -6.576 1.00 91.12 136 ASP A O 1
ATOM 1087 N N . ARG A 1 137 ? 2.118 2.330 -5.804 1.00 88.62 137 ARG A N 1
ATOM 1088 C CA . ARG A 1 137 ? 3.492 1.954 -6.172 1.00 88.62 137 ARG A CA 1
ATOM 1089 C C . ARG A 1 137 ? 4.502 2.360 -5.109 1.00 88.62 137 ARG A C 1
ATOM 1091 O O . ARG A 1 137 ? 4.298 3.328 -4.369 1.00 88.62 137 ARG A O 1
ATOM 1098 N N . VAL A 1 138 ? 5.630 1.659 -5.096 1.00 87.06 138 VAL A N 1
ATOM 1099 C CA . VAL A 1 138 ? 6.830 2.024 -4.336 1.00 87.06 138 VAL A CA 1
ATOM 1100 C C . VAL A 1 138 ? 8.050 1.933 -5.245 1.00 87.06 138 VAL A C 1
ATOM 1102 O O . VAL A 1 138 ? 8.175 1.007 -6.038 1.00 87.06 138 VAL A O 1
ATOM 1105 N N . GLY A 1 139 ? 8.959 2.903 -5.153 1.00 80.25 139 GLY A N 1
ATOM 1106 C CA . GLY A 1 139 ? 10.239 2.807 -5.851 1.00 80.25 139 GLY A CA 1
ATOM 1107 C C . GLY A 1 139 ? 11.179 1.880 -5.090 1.00 80.25 139 GLY A C 1
ATOM 1108 O O . GLY A 1 139 ? 11.484 2.155 -3.930 1.00 80.25 139 GLY A O 1
ATOM 1109 N N . LEU A 1 140 ? 11.687 0.828 -5.730 1.00 74.62 140 LEU A N 1
ATOM 1110 C CA . LEU A 1 140 ? 12.737 -0.026 -5.156 1.00 74.62 140 LEU A CA 1
ATOM 1111 C C . LEU A 1 140 ? 14.127 0.534 -5.464 1.00 74.62 140 LEU A C 1
ATOM 1113 O O . LEU A 1 140 ? 15.002 0.602 -4.598 1.00 74.62 140 LEU A O 1
ATOM 1117 N N . ARG A 1 141 ? 14.300 1.033 -6.688 1.00 73.81 141 ARG A N 1
ATOM 1118 C CA . ARG A 1 141 ? 15.478 1.780 -7.118 1.00 73.81 141 ARG A CA 1
ATOM 1119 C C . ARG A 1 141 ? 15.040 2.867 -8.081 1.00 73.81 141 ARG A C 1
ATOM 1121 O O . ARG A 1 141 ? 14.327 2.587 -9.036 1.00 73.81 141 ARG A O 1
ATOM 1128 N N . ALA A 1 142 ? 15.471 4.099 -7.858 1.00 67.62 142 ALA A N 1
ATOM 1129 C CA . ALA A 1 142 ? 15.161 5.200 -8.760 1.00 67.62 142 ALA A CA 1
ATOM 1130 C C . ALA A 1 142 ? 16.443 5.933 -9.114 1.00 67.62 142 ALA A C 1
ATOM 1132 O O . ALA A 1 142 ? 17.124 6.446 -8.226 1.00 67.62 142 ALA A O 1
ATOM 1133 N N . MET A 1 143 ? 16.774 6.016 -10.405 1.00 65.12 143 MET A N 1
ATOM 1134 C CA . MET A 1 143 ? 17.863 6.873 -10.879 1.00 65.12 143 MET A CA 1
ATOM 1135 C C . MET A 1 143 ? 19.184 6.625 -10.140 1.00 65.12 143 MET A C 1
ATOM 1137 O O . MET A 1 143 ? 19.874 7.558 -9.72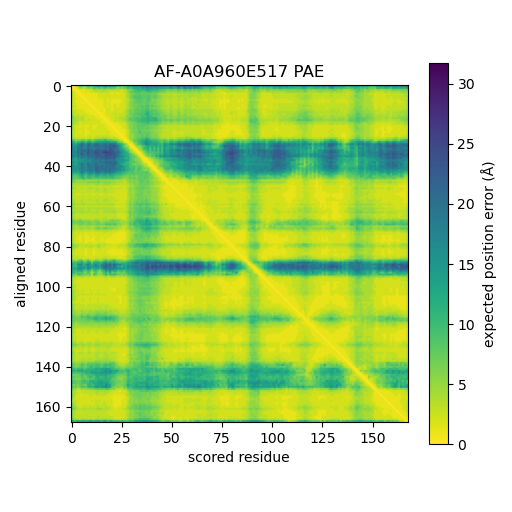6 1.00 65.12 143 MET A O 1
ATOM 1141 N N . LYS A 1 144 ? 19.518 5.340 -9.951 1.00 67.06 144 LYS A N 1
ATOM 1142 C CA . LYS A 1 144 ? 20.694 4.841 -9.206 1.00 67.06 144 LYS A CA 1
ATOM 1143 C C . LYS A 1 144 ? 20.653 5.040 -7.685 1.00 67.06 144 LYS A C 1
ATOM 1145 O O . LYS A 1 144 ? 21.583 4.601 -7.015 1.00 67.06 144 LYS A O 1
ATOM 1150 N N . GLN A 1 145 ? 19.597 5.623 -7.125 1.00 68.44 145 GLN A N 1
ATOM 1151 C CA . GLN A 1 145 ? 19.390 5.677 -5.679 1.00 68.44 145 GLN A CA 1
ATOM 1152 C C . GLN A 1 145 ? 18.720 4.389 -5.203 1.00 68.44 145 GLN A C 1
ATOM 1154 O O . GLN A 1 145 ? 17.691 3.991 -5.753 1.00 68.44 145 GLN A O 1
ATOM 1159 N N . ASN A 1 146 ? 19.289 3.757 -4.173 1.00 70.94 146 ASN A N 1
ATOM 1160 C CA . ASN A 1 146 ? 18.600 2.689 -3.460 1.00 70.94 146 ASN A CA 1
ATOM 1161 C C . ASN A 1 146 ? 17.474 3.322 -2.634 1.00 70.94 146 ASN A C 1
ATOM 1163 O O . ASN A 1 146 ? 17.722 3.993 -1.629 1.00 70.94 146 ASN A O 1
ATOM 1167 N N . THR A 1 147 ? 16.241 3.201 -3.118 1.00 71.00 147 THR A N 1
ATOM 1168 C CA . THR A 1 147 ? 15.067 3.721 -2.418 1.00 71.00 147 THR A CA 1
ATOM 1169 C C . THR A 1 147 ? 14.463 2.655 -1.514 1.00 71.00 147 THR A C 1
ATOM 1171 O O . THR A 1 147 ? 13.826 3.028 -0.536 1.00 71.00 147 THR A O 1
ATOM 1174 N N . ALA A 1 148 ? 14.741 1.367 -1.741 1.00 64.56 148 ALA A N 1
ATOM 1175 C CA . ALA A 1 148 ? 14.316 0.282 -0.858 1.00 64.56 148 ALA A CA 1
ATOM 1176 C C . ALA A 1 148 ? 14.826 0.460 0.584 1.00 64.56 148 ALA A C 1
ATOM 1178 O O . ALA A 1 148 ? 14.079 0.221 1.514 1.00 64.56 148 ALA A O 1
ATOM 1179 N N . GLU A 1 149 ? 16.037 0.984 0.798 1.00 63.69 149 GLU A N 1
ATOM 1180 C CA . GLU A 1 149 ? 16.53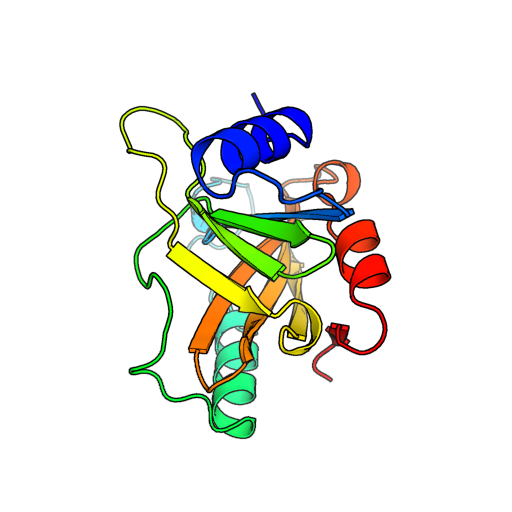7 1.306 2.153 1.00 63.69 149 GLU A CA 1
ATOM 1181 C C . GLU A 1 149 ? 15.814 2.499 2.804 1.00 63.69 149 GLU A C 1
ATOM 1183 O O . GLU A 1 149 ? 15.791 2.639 4.025 1.00 63.69 149 GLU A O 1
ATOM 1188 N N . LYS A 1 150 ? 15.227 3.385 1.990 1.00 63.97 150 LYS A N 1
ATOM 1189 C CA . LYS A 1 150 ? 14.462 4.556 2.453 1.00 63.97 150 LYS A CA 1
ATOM 1190 C C . LYS A 1 150 ? 12.978 4.250 2.634 1.00 63.97 150 LYS A C 1
ATOM 1192 O O . LYS A 1 150 ? 12.270 5.024 3.276 1.00 63.97 150 LYS A O 1
ATOM 1197 N N . HIS A 1 151 ? 12.500 3.171 2.026 1.00 67.06 151 HIS A N 1
ATOM 1198 C CA . HIS A 1 151 ? 11.123 2.728 2.103 1.00 67.06 151 HIS A CA 1
ATOM 1199 C C . HIS A 1 151 ? 11.050 1.534 3.045 1.00 67.06 151 HIS A C 1
ATOM 1201 O O . HIS A 1 151 ? 11.714 0.529 2.853 1.00 67.06 151 HIS A O 1
ATOM 1207 N N . ASN A 1 152 ? 10.195 1.612 4.055 1.00 80.56 152 ASN A N 1
ATOM 1208 C CA . ASN A 1 152 ? 9.998 0.543 5.029 1.00 80.56 152 ASN A CA 1
ATOM 1209 C C . ASN A 1 152 ? 9.206 -0.656 4.436 1.00 80.56 152 ASN A C 1
ATOM 1211 O O . ASN A 1 152 ? 8.327 -1.202 5.086 1.00 80.56 152 ASN A O 1
ATOM 1215 N N . VAL A 1 153 ? 9.482 -1.038 3.179 1.00 87.88 153 VAL A N 1
ATOM 1216 C CA . VAL A 1 153 ? 8.747 -2.044 2.388 1.00 87.88 153 VAL A CA 1
ATOM 1217 C C . VAL A 1 153 ? 8.960 -3.440 2.937 1.00 87.88 153 VAL A C 1
ATOM 1219 O O . VAL A 1 153 ? 7.990 -4.089 3.311 1.00 87.88 153 VAL A O 1
ATOM 1222 N N . GLU A 1 154 ? 10.211 -3.893 3.007 1.00 88.88 154 GLU A N 1
ATOM 1223 C CA . GLU A 1 154 ? 10.510 -5.261 3.438 1.00 88.88 154 GLU A CA 1
ATOM 1224 C C . GLU A 1 154 ? 10.064 -5.509 4.889 1.00 88.88 154 GLU A C 1
ATOM 1226 O O . GLU A 1 154 ? 9.375 -6.501 5.126 1.00 88.88 154 GLU A O 1
ATOM 1231 N N . PRO A 1 155 ? 10.305 -4.597 5.858 1.00 90.81 155 PRO A N 1
ATOM 1232 C CA . PRO A 1 155 ? 9.748 -4.754 7.202 1.00 90.81 155 PRO A CA 1
ATOM 1233 C C . PRO A 1 155 ? 8.215 -4.719 7.238 1.00 90.81 155 PRO A C 1
ATOM 1235 O O . PRO A 1 155 ? 7.607 -5.387 8.069 1.00 90.81 155 PRO A O 1
ATOM 1238 N N . PHE A 1 156 ? 7.564 -3.948 6.361 1.00 94.06 156 PHE A N 1
ATOM 1239 C CA . PHE A 1 156 ? 6.104 -3.933 6.266 1.00 94.06 156 PHE A CA 1
ATOM 1240 C C . PHE A 1 156 ? 5.554 -5.256 5.731 1.00 94.06 156 PHE A C 1
ATOM 1242 O O . PHE A 1 156 ? 4.620 -5.796 6.311 1.00 94.06 156 PHE A O 1
ATOM 1249 N N . PHE A 1 157 ? 6.157 -5.814 4.680 1.00 94.50 157 PHE A N 1
ATOM 1250 C CA . PHE A 1 157 ? 5.728 -7.088 4.094 1.00 94.50 157 PHE A CA 1
ATOM 1251 C C . PHE A 1 157 ? 5.995 -8.244 5.059 1.00 94.50 157 PHE A C 1
ATOM 1253 O O . PHE A 1 157 ? 5.125 -9.086 5.265 1.00 94.50 157 PHE A O 1
ATOM 1260 N N . ALA A 1 158 ? 7.142 -8.227 5.743 1.00 94.69 158 ALA A N 1
ATOM 1261 C CA . ALA A 1 158 ? 7.440 -9.179 6.808 1.00 94.69 158 ALA A CA 1
ATOM 1262 C C . ALA A 1 158 ? 6.414 -9.115 7.955 1.00 94.69 158 ALA A C 1
ATOM 1264 O O . ALA A 1 158 ? 6.038 -10.154 8.491 1.00 94.69 158 ALA A O 1
ATOM 1265 N N . ALA A 1 159 ? 5.927 -7.920 8.310 1.00 95.94 159 ALA A N 1
ATOM 1266 C CA . ALA A 1 159 ? 4.890 -7.751 9.330 1.00 95.94 159 ALA A CA 1
ATOM 1267 C C . ALA A 1 159 ? 3.493 -8.217 8.874 1.00 95.94 159 ALA A C 1
ATOM 1269 O O . ALA A 1 159 ? 2.663 -8.557 9.716 1.00 95.94 159 ALA A O 1
ATOM 1270 N N . LEU A 1 160 ? 3.221 -8.237 7.565 1.00 96.50 160 LEU A N 1
ATOM 1271 C CA . LEU A 1 160 ? 1.990 -8.813 7.016 1.00 96.50 160 LEU A CA 1
ATOM 1272 C C . LEU A 1 160 ? 2.009 -10.345 7.029 1.00 96.50 160 LEU A C 1
ATOM 1274 O O . LEU A 1 160 ? 0.960 -10.953 7.238 1.00 96.50 160 LEU A O 1
ATOM 1278 N N . GLY A 1 161 ? 3.183 -10.951 6.838 1.00 95.94 161 GLY A N 1
ATOM 1279 C CA . GLY A 1 161 ? 3.351 -12.400 6.832 1.00 95.94 161 GLY A CA 1
ATOM 1280 C C . GLY A 1 161 ? 2.734 -13.045 5.593 1.00 95.94 161 GLY A C 1
ATOM 1281 O O . GLY A 1 161 ? 3.066 -12.691 4.465 1.00 95.94 161 GLY A O 1
ATOM 1282 N N . ASP A 1 162 ? 1.835 -14.000 5.806 1.00 96.50 162 ASP A N 1
ATOM 1283 C CA . ASP A 1 162 ? 1.154 -14.761 4.755 1.00 96.50 162 ASP A CA 1
ATOM 1284 C C . ASP A 1 162 ? 0.159 -13.938 3.926 1.00 96.50 162 ASP A C 1
ATOM 1286 O O . ASP A 1 162 ? -0.240 -14.394 2.862 1.00 96.50 162 ASP A O 1
ATOM 1290 N N . ARG A 1 163 ? -0.184 -12.718 4.358 1.00 97.38 163 ARG A N 1
ATOM 1291 C CA . ARG A 1 163 ? -1.050 -11.763 3.634 1.00 97.38 163 ARG A CA 1
ATOM 1292 C C . ARG A 1 163 ? -0.303 -10.910 2.602 1.00 97.38 163 ARG A C 1
ATOM 1294 O O . ARG A 1 163 ? -0.849 -9.954 2.050 1.00 97.38 163 ARG A O 1
ATOM 1301 N N . ALA A 1 164 ? 0.973 -11.206 2.379 1.00 97.62 164 ALA A N 1
ATOM 1302 C CA . ALA A 1 164 ? 1.816 -10.561 1.388 1.00 97.62 164 ALA A CA 1
ATOM 1303 C C . ALA A 1 164 ? 2.122 -11.564 0.256 1.00 97.62 164 ALA A C 1
ATOM 1305 O O . ALA A 1 164 ? 2.858 -12.530 0.451 1.00 97.62 164 ALA A O 1
ATOM 1306 N N . HIS A 1 165 ? 1.601 -11.304 -0.950 1.00 97.62 165 HIS A N 1
ATOM 1307 C CA . HIS A 1 165 ? 1.722 -12.182 -2.115 1.00 97.62 165 HIS A CA 1
ATOM 1308 C C . HIS A 1 165 ? 2.427 -11.533 -3.313 1.00 97.62 165 HIS A C 1
ATOM 1310 O O . HIS A 1 165 ? 1.945 -10.561 -3.894 1.00 97.62 165 HIS A O 1
ATOM 1316 N N . GLN A 1 166 ? 3.513 -12.139 -3.784 1.00 96.81 166 GLN A N 1
ATOM 1317 C CA . GLN A 1 166 ? 4.034 -11.806 -5.105 1.00 96.81 166 GLN A CA 1
ATOM 1318 C C . GLN A 1 166 ? 3.114 -12.393 -6.185 1.00 96.81 166 GLN A C 1
ATOM 1320 O O . GLN A 1 166 ? 2.718 -13.557 -6.109 1.00 96.81 166 GLN A O 1
ATOM 1325 N N . ILE A 1 167 ? 2.756 -11.581 -7.176 1.00 96.50 167 ILE A N 1
ATOM 1326 C CA . ILE A 1 167 ? 2.045 -12.013 -8.380 1.00 96.50 167 ILE A CA 1
ATOM 1327 C C . ILE A 1 167 ? 3.064 -12.739 -9.267 1.00 96.50 167 ILE A C 1
ATOM 1329 O O . ILE A 1 167 ? 4.166 -12.227 -9.478 1.00 96.50 167 ILE A O 1
ATOM 1333 N N . ALA A 1 168 ? 2.708 -13.952 -9.695 1.00 83.25 168 ALA A N 1
ATOM 1334 C CA . ALA A 1 168 ? 3.555 -14.833 -10.497 1.00 83.25 168 ALA A CA 1
ATOM 1335 C C . ALA A 1 168 ? 3.633 -14.399 -11.966 1.00 83.25 168 ALA A C 1
ATOM 1337 O O . ALA A 1 168 ? 2.631 -13.838 -12.463 1.00 83.25 168 ALA A O 1
#

Mean predicted aligned error: 5.7 Å

Sequence (168 aa):
MAFSEEHCRAWLGEHAPGEHLVSYLVTQTWAPQNTHAVGLDTNLHFSGTEIVRDKAAELGLLEENKVGLFEDKTFLALTQGRIIYGSRNWRDRPKKLLHAAPAEDFAIHWVDEDYGAGTHLRHLLLDFGGGAWRTDRVGLRAMKQNTAEKHNVEPFFAALGDRAHQIA

Secondary structure (DSSP, 8-state):
----HHHHHHHHHHHSTTPPEEEEEEE----GGGS--TT--TT---HHHHHHHHHHHHTT--GGGBS-TT--SEEEEEESSEEEEEE--SSSPPP-EEEEEETTT-EEEEEEEE-STT-EEEEEEEE-STT-EEEEEEEEEETTEE-TTTS-HHHHHHHHGGGEEE--

Solvent-accessible surface area (backbone atoms only — not comparable to full-atom values): 9484 Å² total; per-residue (Å²): 132,81,90,46,70,70,58,51,52,55,50,34,59,75,77,42,69,90,68,53,81,73,36,46,34,72,33,25,76,74,62,72,61,81,53,94,48,87,84,54,66,71,79,70,76,65,62,47,61,51,55,38,47,55,49,33,52,75,73,66,40,50,79,92,38,49,54,55,89,84,67,57,44,29,33,38,39,36,30,84,64,26,33,37,34,29,44,55,75,78,78,97,58,80,74,40,85,61,47,74,34,50,35,87,51,38,34,38,39,32,40,77,46,78,75,52,72,46,33,28,39,35,27,32,26,41,36,42,37,98,53,33,30,39,79,43,27,38,59,45,24,48,76,76,39,73,32,45,85,74,37,46,49,68,65,32,43,61,71,52,46,90,38,46,41,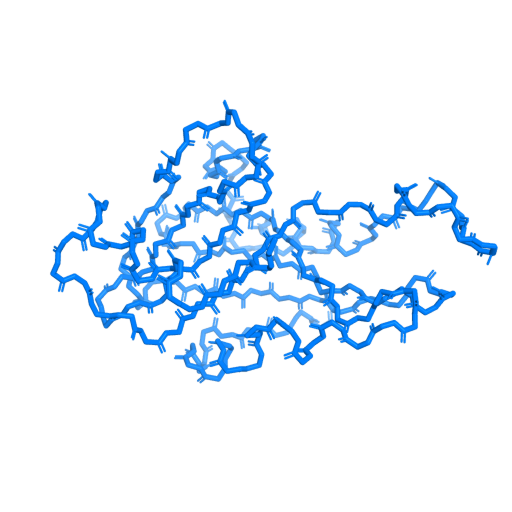77,62,129

Foldseek 3Di:
DDCDPVNVVVLCCVPPNPWDFPFKWWWFPDDLLPPPAVPQDNPDDDVQVVLLVVVCVVVVQDPVQEWPVPAGGWMWTQTPFKIWIWHDDDPDDDIDGRDMAGNLQWAKEWEWDDRDQFWIKIWIWIGRHPSHIYITIDTCTHNNDRCVVVTRPVVVLVVSPPRYHYDD